Protein AF-A0AAN1C5S5-F1 (afdb_monomer_lite)

Sequence (75 aa):
MDHKLQLKELLLMHNLTQREAAALISSQSLRPCSVRAIKSWLTDVSNPSSRSCPDWVVPLLKIALETRDSTPESP

Foldseek 3Di:
DQVLVLVVVLCVVVVHDLCRLQVQLCVQVVDRRDSVNNVLCNDDPVDPSRDRDDPVSNVSSVVSVVVVVPDDPDD

Secondary structure (DSSP, 8-state):
--HHHHHHHHHHHTT--HHHHHHHHHHHHSS---HHHHHHHHS-TTSTT--PPPTTHHHHHHHHHHHHHT-----

Radius of gyration: 12.74 Å; chains: 1; bounding box: 27×19×43 Å

Structure (mmCIF, N/CA/C/O backbone):
data_AF-A0AAN1C5S5-F1
#
_entry.id   AF-A0AAN1C5S5-F1
#
loop_
_atom_site.group_PDB
_atom_site.id
_atom_site.type_symbol
_atom_site.label_atom_id
_atom_site.label_alt_id
_atom_site.label_comp_id
_atom_site.label_asym_id
_atom_site.label_entity_id
_atom_site.label_seq_id
_atom_site.pdbx_PDB_ins_code
_atom_site.Cartn_x
_atom_site.Cartn_y
_atom_site.Cartn_z
_atom_site.occupancy
_atom_site.B_iso_or_equiv
_atom_site.auth_seq_id
_atom_site.auth_comp_id
_atom_site.auth_asym_id
_atom_site.auth_atom_id
_atom_site.pdbx_PDB_model_num
ATOM 1 N N . MET A 1 1 ? 15.453 7.734 -5.872 1.00 56.81 1 MET A N 1
ATOM 2 C CA . MET A 1 1 ? 15.080 6.984 -4.655 1.00 56.81 1 MET A CA 1
ATOM 3 C C . MET A 1 1 ? 14.288 5.765 -5.079 1.00 56.81 1 MET A C 1
ATOM 5 O O . MET A 1 1 ? 13.487 5.887 -5.998 1.00 56.81 1 MET A O 1
ATOM 9 N N . ASP A 1 2 ? 14.544 4.604 -4.482 1.00 81.94 2 ASP A N 1
ATOM 10 C CA . ASP A 1 2 ? 13.824 3.377 -4.827 1.00 81.94 2 ASP A CA 1
ATOM 11 C C . ASP A 1 2 ? 12.568 3.240 -3.947 1.00 81.94 2 ASP A C 1
ATOM 13 O O . ASP A 1 2 ? 12.610 2.718 -2.831 1.00 81.94 2 ASP A O 1
ATOM 17 N N . HIS A 1 3 ? 11.434 3.741 -4.449 1.00 85.62 3 HIS A N 1
ATOM 18 C CA . HIS A 1 3 ? 10.141 3.668 -3.756 1.00 85.62 3 HIS A CA 1
ATOM 19 C C . HIS A 1 3 ? 9.657 2.227 -3.547 1.00 85.62 3 HIS A C 1
ATOM 21 O O . HIS A 1 3 ? 8.830 1.974 -2.671 1.00 85.62 3 HIS A O 1
ATOM 27 N N . LYS A 1 4 ? 10.159 1.261 -4.327 1.00 86.62 4 LYS A N 1
ATOM 28 C CA . LYS A 1 4 ? 9.848 -0.157 -4.130 1.00 86.62 4 LYS A CA 1
ATOM 29 C C . LYS A 1 4 ? 10.558 -0.691 -2.888 1.00 86.62 4 LYS A C 1
ATOM 31 O O . LYS A 1 4 ? 9.917 -1.391 -2.104 1.00 86.62 4 LYS A O 1
ATOM 3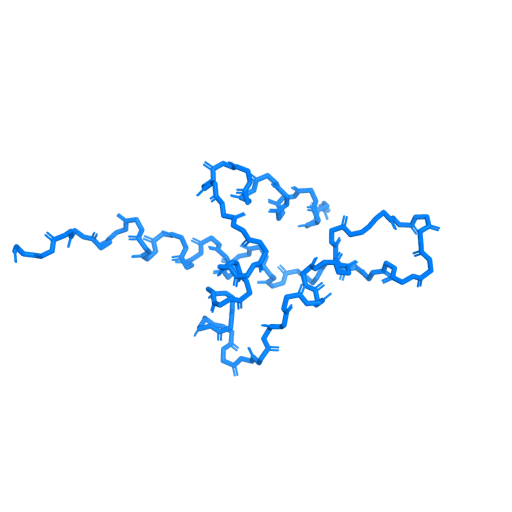6 N N . LEU A 1 5 ? 11.839 -0.363 -2.695 1.00 88.25 5 LEU A N 1
ATOM 37 C CA . LEU A 1 5 ? 12.566 -0.745 -1.477 1.00 88.25 5 LEU A CA 1
ATOM 38 C C . LEU A 1 5 ? 11.897 -0.152 -0.236 1.00 88.25 5 LEU A C 1
ATOM 40 O O . LEU A 1 5 ? 11.574 -0.895 0.685 1.00 88.25 5 LEU A O 1
ATOM 44 N N . GLN A 1 6 ? 11.567 1.140 -0.269 1.00 90.44 6 GLN A N 1
ATOM 45 C CA . GLN A 1 6 ? 10.882 1.804 0.845 1.00 90.44 6 GLN A CA 1
ATOM 46 C C . GLN A 1 6 ? 9.510 1.193 1.147 1.00 90.44 6 GLN A C 1
ATOM 48 O O . GLN A 1 6 ? 9.166 0.986 2.308 1.00 90.44 6 GLN A O 1
ATOM 53 N N . LEU A 1 7 ? 8.724 0.870 0.114 1.00 90.38 7 LEU A N 1
ATOM 54 C CA . LEU A 1 7 ? 7.451 0.177 0.296 1.00 90.38 7 LEU A CA 1
ATOM 55 C C . LEU A 1 7 ? 7.666 -1.180 0.975 1.00 90.38 7 LEU A C 1
ATOM 57 O O . LEU A 1 7 ? 6.969 -1.501 1.931 1.00 90.38 7 LEU A O 1
ATOM 61 N N . LYS A 1 8 ? 8.643 -1.969 0.514 1.00 90.88 8 LYS A N 1
ATOM 62 C CA . LYS A 1 8 ? 8.951 -3.285 1.088 1.00 90.88 8 LYS A CA 1
ATOM 63 C C . LYS A 1 8 ? 9.376 -3.183 2.556 1.00 90.88 8 LYS A C 1
ATOM 65 O O . LYS A 1 8 ? 8.920 -3.986 3.365 1.00 90.88 8 LYS A O 1
ATOM 70 N N . GLU A 1 9 ? 10.216 -2.211 2.891 1.00 92.25 9 GLU A N 1
ATOM 71 C CA . GLU A 1 9 ? 10.654 -1.950 4.265 1.00 92.25 9 GLU A CA 1
ATOM 72 C C . GLU A 1 9 ? 9.478 -1.578 5.167 1.00 92.25 9 GLU A C 1
ATOM 74 O O . GLU A 1 9 ? 9.318 -2.184 6.220 1.00 92.25 9 GLU A O 1
ATOM 79 N N . LEU A 1 10 ? 8.601 -0.664 4.737 1.00 91.62 10 LEU A N 1
ATOM 80 C CA . LEU A 1 10 ? 7.412 -0.279 5.507 1.00 91.62 10 LEU A CA 1
ATOM 81 C C . LEU A 1 10 ? 6.490 -1.471 5.786 1.00 91.62 10 LEU A C 1
ATOM 83 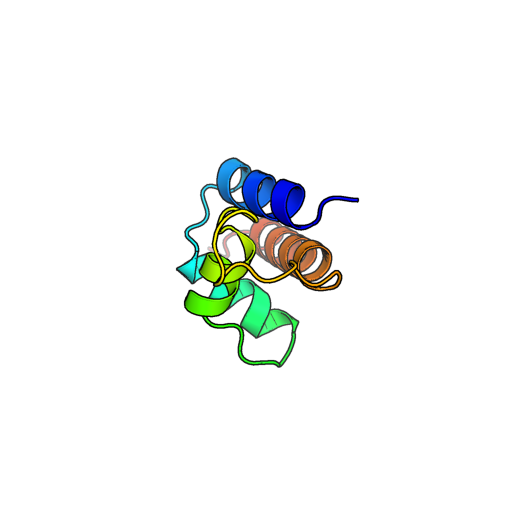O O . LEU A 1 10 ? 6.006 -1.620 6.908 1.00 91.62 10 LEU A O 1
ATOM 87 N N . LEU A 1 11 ? 6.278 -2.343 4.793 1.00 92.56 11 LEU A N 1
ATOM 88 C CA . LEU A 1 11 ? 5.479 -3.556 4.983 1.00 92.56 11 LEU A CA 1
ATOM 89 C C . LEU A 1 11 ? 6.093 -4.484 6.031 1.00 92.56 11 LEU A C 1
ATOM 91 O O . LEU A 1 11 ? 5.373 -5.014 6.870 1.00 92.56 11 LEU A O 1
ATOM 95 N N . LEU A 1 12 ? 7.413 -4.673 5.995 1.00 92.31 12 LEU A N 1
ATOM 96 C CA . LEU A 1 12 ? 8.112 -5.529 6.951 1.00 92.31 12 LEU A CA 1
ATOM 97 C C . LEU A 1 12 ? 8.118 -4.925 8.359 1.00 92.31 12 LEU A C 1
ATOM 99 O O . LEU A 1 12 ? 7.810 -5.630 9.315 1.00 92.31 12 LEU A O 1
ATOM 103 N N . MET A 1 13 ? 8.419 -3.631 8.488 1.00 92.12 13 MET A N 1
ATOM 104 C CA . MET A 1 13 ? 8.503 -2.944 9.782 1.00 92.12 13 MET A CA 1
ATOM 105 C C . MET A 1 13 ? 7.166 -2.926 10.525 1.00 92.12 13 MET A C 1
ATOM 107 O O . MET A 1 13 ? 7.137 -3.150 11.729 1.00 92.12 13 MET A O 1
ATOM 111 N N . HIS A 1 14 ? 6.058 -2.701 9.815 1.00 90.38 14 HIS A N 1
ATOM 112 C CA . HIS A 1 14 ? 4.719 -2.651 10.414 1.00 90.38 14 HIS A CA 1
ATOM 113 C C . HIS A 1 14 ? 3.965 -3.990 10.330 1.00 90.38 14 HIS A C 1
ATOM 115 O O . HIS A 1 14 ? 2.771 -4.037 10.634 1.00 90.38 14 HIS A O 1
ATOM 121 N N . ASN A 1 15 ? 4.647 -5.066 9.911 1.00 91.62 15 ASN A N 1
ATOM 122 C CA . ASN A 1 15 ? 4.087 -6.404 9.699 1.00 91.62 15 ASN A CA 1
ATOM 123 C C . ASN A 1 15 ? 2.787 -6.399 8.865 1.00 91.62 15 ASN A C 1
ATOM 125 O O . ASN A 1 15 ? 1.808 -7.065 9.198 1.00 91.62 15 ASN A O 1
ATOM 129 N N . LEU A 1 16 ? 2.768 -5.610 7.789 1.00 91.62 16 LEU A N 1
ATOM 130 C CA . LEU A 1 16 ? 1.610 -5.447 6.915 1.00 91.62 16 LEU A CA 1
ATOM 131 C C . LEU A 1 16 ? 1.639 -6.449 5.769 1.00 91.62 16 LEU A C 1
ATOM 133 O O . LEU A 1 16 ? 2.618 -6.596 5.031 1.00 91.62 16 LEU A O 1
ATOM 137 N N . THR A 1 17 ? 0.489 -7.052 5.521 1.00 92.38 17 THR A N 1
ATOM 138 C CA . THR A 1 17 ? 0.234 -7.804 4.302 1.00 92.38 17 THR A CA 1
ATOM 139 C C . THR A 1 17 ? 0.020 -6.866 3.110 1.00 92.38 17 THR A C 1
ATOM 141 O O . THR A 1 17 ? -0.412 -5.718 3.233 1.00 92.38 17 THR A O 1
ATOM 144 N N . GLN A 1 18 ? 0.232 -7.386 1.895 1.00 91.62 18 GLN A N 1
ATOM 145 C CA . GLN A 1 18 ? -0.068 -6.651 0.654 1.00 91.62 18 GLN A CA 1
ATOM 146 C C . GLN A 1 18 ? -1.541 -6.217 0.568 1.00 91.62 18 GLN A C 1
ATOM 148 O O . GLN A 1 18 ? -1.862 -5.235 -0.097 1.00 91.62 18 GLN A O 1
ATOM 153 N N . ARG A 1 19 ? -2.442 -6.963 1.219 1.00 92.69 19 ARG A N 1
ATOM 154 C CA . ARG A 1 19 ? -3.872 -6.653 1.272 1.00 92.69 19 ARG A CA 1
ATOM 155 C C . ARG A 1 19 ? -4.145 -5.440 2.150 1.00 92.69 19 ARG A C 1
ATOM 157 O O . ARG A 1 19 ? -4.854 -4.541 1.712 1.00 92.69 19 ARG A O 1
ATOM 164 N N . GLU A 1 20 ? -3.569 -5.410 3.346 1.00 91.69 20 GLU A N 1
ATOM 165 C CA . GLU A 1 20 ? -3.726 -4.292 4.282 1.00 91.69 20 GLU A CA 1
ATOM 166 C C . GLU A 1 20 ? -3.131 -3.015 3.709 1.00 91.69 20 GLU A C 1
ATOM 168 O O . GLU A 1 20 ? -3.790 -1.983 3.701 1.00 91.69 20 GLU A O 1
ATOM 173 N N . ALA A 1 21 ? -1.937 -3.093 3.123 1.00 91.81 21 ALA A N 1
ATOM 174 C CA . ALA A 1 21 ? -1.339 -1.940 2.467 1.00 91.81 21 ALA A CA 1
ATOM 175 C C . ALA A 1 21 ? -2.200 -1.412 1.313 1.00 91.81 21 ALA A C 1
ATOM 177 O O . ALA A 1 21 ? -2.378 -0.205 1.184 1.00 91.81 21 ALA A O 1
ATOM 178 N N . ALA A 1 22 ? -2.788 -2.296 0.500 1.00 92.44 22 ALA A N 1
ATOM 179 C CA . ALA A 1 22 ? -3.689 -1.884 -0.575 1.00 92.44 22 ALA A CA 1
ATOM 180 C C . ALA A 1 22 ? -4.943 -1.187 -0.030 1.00 92.44 22 ALA A C 1
ATOM 182 O O . ALA A 1 22 ? -5.380 -0.192 -0.607 1.00 92.44 22 ALA A O 1
ATOM 183 N N . ALA A 1 23 ? -5.488 -1.664 1.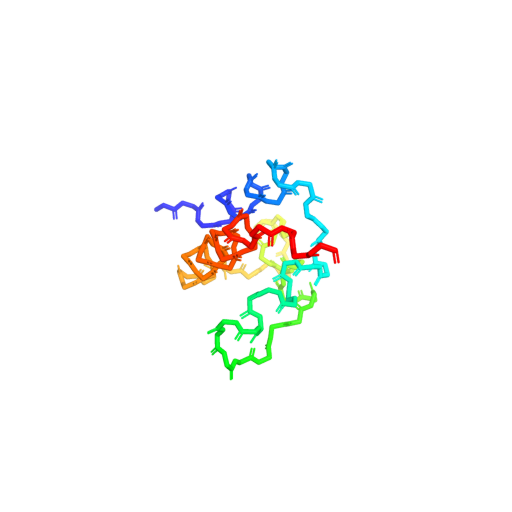091 1.00 91.00 23 ALA A N 1
ATOM 184 C CA . ALA A 1 23 ? -6.619 -1.031 1.763 1.00 91.00 23 ALA A CA 1
ATOM 185 C C . ALA A 1 23 ? -6.251 0.354 2.322 1.00 91.00 23 ALA A C 1
ATOM 187 O O . ALA A 1 23 ? -6.942 1.322 2.017 1.00 91.00 23 ALA A O 1
ATOM 188 N N . LEU A 1 24 ? -5.130 0.465 3.043 1.00 90.94 24 LEU A N 1
ATOM 189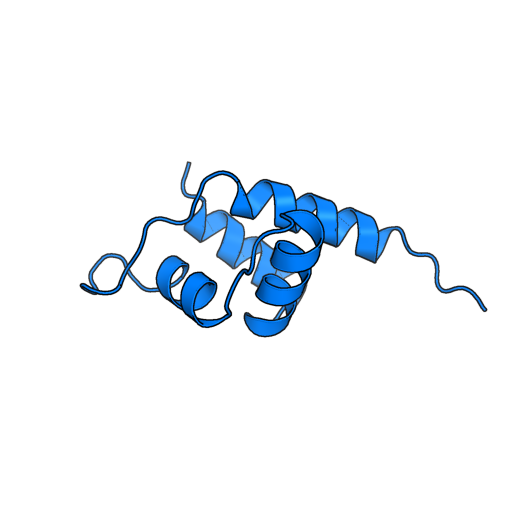 C CA . LEU A 1 24 ? -4.622 1.722 3.613 1.00 90.94 24 LEU A CA 1
ATOM 190 C C . LEU A 1 24 ? -4.319 2.768 2.533 1.00 90.94 24 LEU A C 1
ATOM 192 O O . LEU A 1 24 ? -4.659 3.941 2.653 1.00 90.94 24 LEU A O 1
ATOM 196 N N . ILE A 1 25 ? -3.700 2.346 1.433 1.00 90.62 25 ILE A N 1
ATOM 197 C CA . ILE A 1 25 ? -3.410 3.243 0.315 1.00 90.62 25 ILE A CA 1
ATOM 198 C C . ILE A 1 25 ? -4.706 3.645 -0.400 1.00 90.62 25 ILE A C 1
ATOM 200 O O . ILE A 1 25 ? -4.849 4.796 -0.809 1.00 90.62 25 ILE A O 1
ATOM 204 N N . SER A 1 26 ? -5.667 2.728 -0.552 1.00 90.38 26 SER A N 1
ATOM 205 C CA . SER A 1 26 ? -6.964 3.049 -1.164 1.00 90.38 26 SER A CA 1
ATOM 206 C C . SER A 1 26 ? -7.755 4.054 -0.335 1.00 90.38 26 SER A C 1
ATOM 208 O O . SER A 1 26 ? -8.349 4.966 -0.908 1.00 90.38 26 SER A O 1
ATOM 210 N N . SER A 1 27 ? -7.742 3.921 0.997 1.00 87.75 27 SER A N 1
ATOM 211 C CA . SER A 1 27 ? -8.456 4.842 1.882 1.00 87.75 27 SER A CA 1
ATOM 212 C C . SER A 1 27 ? -7.883 6.256 1.813 1.00 87.75 27 SER A C 1
ATOM 214 O O . SER A 1 27 ? -8.657 7.205 1.777 1.00 87.75 27 SER A O 1
ATOM 216 N N . GLN A 1 28 ? -6.556 6.403 1.707 1.00 87.94 28 GLN A N 1
ATOM 217 C CA . GLN A 1 28 ? -5.923 7.726 1.636 1.00 87.94 28 GLN A CA 1
ATOM 218 C C . GLN A 1 28 ? -5.880 8.336 0.230 1.00 87.94 28 GLN A C 1
ATOM 220 O O . GLN A 1 28 ? -5.959 9.551 0.082 1.00 87.94 28 GLN A O 1
ATOM 225 N N . SER A 1 29 ? -5.738 7.526 -0.822 1.00 83.38 29 SER A N 1
ATOM 226 C CA . SER A 1 29 ? -5.569 8.038 -2.194 1.00 83.38 29 SER A CA 1
ATOM 227 C C . SER A 1 29 ? -6.873 8.458 -2.872 1.00 83.38 29 SER A C 1
ATOM 229 O O . SER A 1 29 ? -6.819 9.028 -3.963 1.00 83.38 29 SER A O 1
ATOM 231 N N . LEU A 1 30 ? -8.038 8.123 -2.293 1.00 78.62 30 LEU A N 1
ATOM 232 C CA . LEU A 1 30 ? -9.357 8.220 -2.944 1.00 78.62 30 LEU A CA 1
ATOM 233 C C . LEU A 1 30 ? -9.401 7.520 -4.323 1.00 78.62 30 LEU A C 1
ATOM 235 O O . LEU A 1 30 ? -10.273 7.783 -5.155 1.00 78.62 30 LEU A O 1
ATOM 239 N N . ARG A 1 31 ? -8.445 6.623 -4.592 1.00 79.69 31 ARG A N 1
ATOM 240 C CA . ARG A 1 31 ? -8.306 5.845 -5.823 1.00 79.69 31 ARG A CA 1
ATOM 241 C C . ARG A 1 31 ? -8.263 4.361 -5.461 1.00 79.69 31 ARG A C 1
ATOM 243 O O . ARG A 1 31 ? -7.689 3.991 -4.439 1.00 79.69 31 ARG A O 1
ATOM 250 N N . PRO A 1 32 ? -8.825 3.478 -6.298 1.00 80.25 32 PRO A N 1
ATOM 251 C CA . PRO A 1 32 ? -8.750 2.049 -6.042 1.00 80.25 32 PRO A CA 1
ATOM 252 C C . PRO A 1 32 ? -7.299 1.563 -6.175 1.00 80.25 32 PRO A C 1
ATOM 254 O O . PRO A 1 32 ? -6.745 1.520 -7.276 1.00 80.25 32 PRO A O 1
ATOM 257 N N . CYS A 1 33 ? -6.684 1.160 -5.063 1.00 87.44 33 CYS A N 1
ATOM 258 C CA . CYS A 1 33 ? -5.409 0.454 -5.042 1.00 87.44 33 CYS A CA 1
ATOM 259 C C . CYS A 1 33 ? -5.675 -1.042 -4.848 1.00 87.44 33 CYS A C 1
ATOM 261 O O . CYS A 1 33 ? -6.212 -1.481 -3.833 1.00 87.44 33 CYS A O 1
ATOM 263 N N . SER A 1 34 ? -5.318 -1.850 -5.846 1.00 88.81 34 SER A N 1
ATOM 264 C CA . SER A 1 34 ? -5.512 -3.300 -5.775 1.00 88.81 34 SER A CA 1
ATOM 265 C C . SER A 1 34 ? -4.274 -4.004 -5.223 1.00 88.81 34 SER A C 1
ATOM 267 O O . SER A 1 34 ? -3.140 -3.609 -5.487 1.00 88.81 34 SER A O 1
ATOM 269 N N . VAL A 1 35 ? -4.478 -5.138 -4.548 1.00 91.19 35 VAL A N 1
ATOM 270 C CA . VAL A 1 35 ? -3.382 -6.012 -4.085 1.00 91.19 35 VAL A CA 1
ATOM 271 C C . VAL A 1 35 ? -2.467 -6.428 -5.243 1.00 91.19 35 VAL A C 1
ATOM 273 O O . VAL A 1 35 ? -1.251 -6.524 -5.090 1.00 91.19 35 VAL A O 1
ATOM 276 N N . ARG A 1 36 ? -3.039 -6.622 -6.440 1.00 89.06 36 ARG A N 1
ATOM 277 C CA . ARG A 1 36 ? -2.284 -6.936 -7.660 1.00 89.06 36 ARG A CA 1
ATOM 278 C C . ARG A 1 36 ? -1.349 -5.793 -8.066 1.00 89.06 36 ARG A C 1
ATOM 280 O O . ARG A 1 36 ? -0.247 -6.079 -8.525 1.00 89.06 36 ARG A O 1
ATOM 287 N N . ALA A 1 37 ? -1.757 -4.536 -7.878 1.00 89.25 37 ALA A N 1
ATOM 288 C CA . ALA A 1 37 ? -0.899 -3.382 -8.130 1.00 89.25 37 ALA A CA 1
ATOM 289 C C . ALA A 1 37 ? 0.309 -3.389 -7.182 1.00 89.25 37 ALA A C 1
ATOM 291 O O . ALA A 1 37 ? 1.443 -3.389 -7.659 1.00 89.25 37 ALA A O 1
ATOM 292 N N . ILE A 1 38 ? 0.084 -3.554 -5.873 1.00 89.88 38 ILE A N 1
ATOM 293 C CA . ILE A 1 38 ? 1.170 -3.673 -4.884 1.00 89.88 38 ILE A CA 1
ATOM 294 C C . ILE A 1 38 ? 2.113 -4.823 -5.226 1.00 89.88 38 ILE A C 1
ATOM 296 O O . ILE A 1 38 ? 3.330 -4.647 -5.260 1.00 89.88 38 ILE A O 1
ATOM 300 N N . LYS A 1 39 ? 1.563 -5.994 -5.556 1.00 89.94 39 LYS A N 1
ATOM 301 C CA . LYS A 1 39 ? 2.368 -7.140 -5.980 1.00 89.94 39 LYS A CA 1
ATOM 302 C C . LYS A 1 39 ? 3.215 -6.808 -7.212 1.00 89.94 39 LYS A C 1
ATOM 304 O O . LYS A 1 39 ? 4.389 -7.160 -7.230 1.00 89.94 39 LYS A O 1
ATOM 309 N N . SER A 1 40 ? 2.664 -6.111 -8.210 1.00 88.94 40 SER A N 1
ATOM 310 C CA . SER A 1 40 ? 3.410 -5.714 -9.4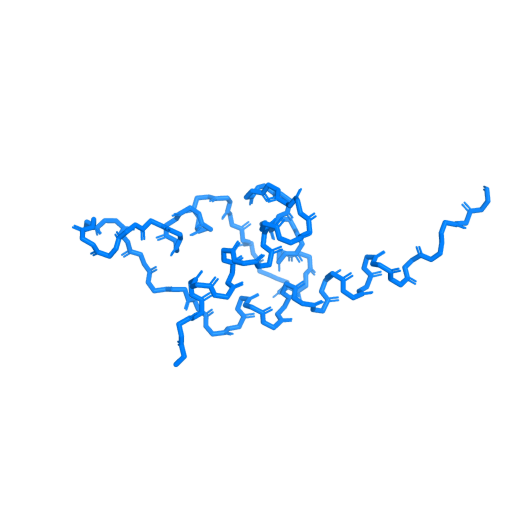15 1.00 88.94 40 SER A CA 1
ATOM 311 C C . SER A 1 40 ? 4.555 -4.739 -9.126 1.00 88.94 40 SER A C 1
ATOM 313 O O . SER A 1 40 ? 5.593 -4.834 -9.773 1.00 88.94 40 SER A O 1
ATOM 315 N N . TRP A 1 41 ? 4.405 -3.872 -8.118 1.00 89.44 41 TRP A N 1
ATOM 316 C CA . TRP A 1 41 ? 5.450 -2.939 -7.682 1.00 89.44 41 TRP A CA 1
ATOM 317 C C . TRP A 1 41 ? 6.558 -3.629 -6.889 1.00 89.44 41 TRP A C 1
ATOM 319 O O . TRP A 1 41 ? 7.727 -3.283 -7.015 1.00 89.44 41 TRP A O 1
ATOM 329 N N . LEU A 1 42 ? 6.205 -4.634 -6.085 1.00 86.06 42 LEU A N 1
ATOM 330 C CA . LEU A 1 42 ? 7.169 -5.424 -5.316 1.00 86.06 42 LEU A CA 1
ATOM 331 C C . LEU A 1 42 ? 7.879 -6.491 -6.163 1.00 86.06 42 LEU A C 1
ATOM 333 O O . LEU A 1 42 ? 8.937 -6.980 -5.766 1.00 86.06 42 LEU A O 1
ATOM 337 N N . THR A 1 43 ? 7.317 -6.851 -7.321 1.00 86.12 43 THR A N 1
ATOM 338 C CA . THR A 1 43 ? 7.885 -7.861 -8.225 1.00 86.12 43 THR A CA 1
ATOM 339 C C . THR A 1 43 ? 9.231 -7.394 -8.781 1.00 86.12 43 THR A C 1
ATOM 341 O O . THR A 1 43 ? 9.440 -6.208 -9.052 1.00 86.12 43 THR A O 1
ATOM 344 N N . ASP A 1 44 ? 10.176 -8.325 -8.917 1.00 74.56 44 ASP A N 1
ATOM 345 C CA . ASP A 1 44 ? 11.509 -8.056 -9.458 1.00 74.56 44 ASP A CA 1
ATOM 346 C C . ASP A 1 44 ? 11.446 -7.407 -10.848 1.00 74.56 44 ASP A C 1
ATOM 348 O O . ASP A 1 44 ? 10.602 -7.772 -11.660 1.00 74.56 44 ASP A O 1
ATOM 352 N N . VAL A 1 45 ? 12.332 -6.444 -11.103 1.00 67.69 45 VAL A N 1
ATOM 353 C CA . VAL A 1 45 ? 12.387 -5.639 -12.336 1.00 67.69 45 VAL A CA 1
ATOM 354 C C . VAL A 1 45 ? 12.772 -6.501 -13.543 1.00 67.69 45 VAL A C 1
ATOM 356 O O . VAL A 1 45 ? 12.419 -6.182 -14.671 1.00 67.69 45 VAL A O 1
ATOM 359 N N . SER A 1 46 ? 13.419 -7.645 -13.295 1.00 71.50 46 SER A N 1
ATOM 360 C CA . SER A 1 46 ? 13.696 -8.683 -14.297 1.00 71.50 46 SER A CA 1
ATOM 361 C C . SER A 1 46 ? 12.421 -9.334 -14.867 1.00 71.50 46 SER A C 1
ATOM 363 O O . SER A 1 46 ? 12.440 -9.964 -15.922 1.00 71.50 46 SER A O 1
ATOM 365 N N . ASN A 1 47 ? 11.278 -9.180 -14.191 1.00 72.44 47 ASN A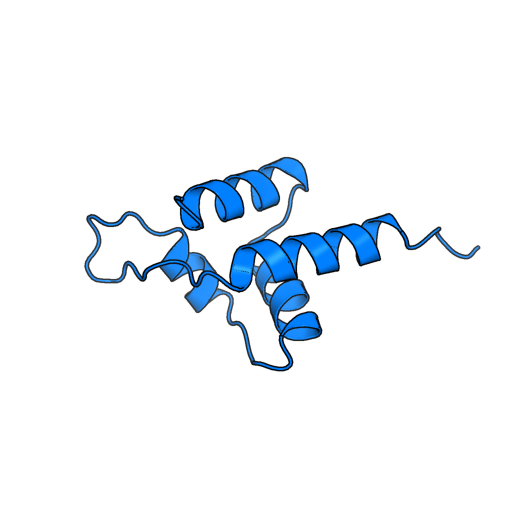 N 1
ATOM 366 C CA . ASN A 1 47 ? 10.018 -9.767 -14.623 1.00 72.44 47 ASN A CA 1
ATOM 367 C C . ASN A 1 47 ? 9.254 -8.796 -15.550 1.00 72.44 47 ASN A C 1
ATOM 369 O O . ASN A 1 47 ? 9.027 -7.652 -15.153 1.00 72.44 47 ASN A O 1
ATOM 373 N N . PRO A 1 48 ? 8.758 -9.223 -16.728 1.00 66.94 48 PRO A N 1
ATOM 374 C CA . PRO A 1 48 ? 8.027 -8.353 -17.663 1.00 66.94 48 PRO A CA 1
ATOM 375 C C . PRO A 1 48 ? 6.747 -7.732 -17.081 1.00 66.94 48 PRO A C 1
ATOM 377 O O . PRO A 1 48 ? 6.253 -6.727 -17.583 1.00 66.94 48 PRO A O 1
ATOM 380 N N . SER A 1 49 ? 6.194 -8.312 -16.013 1.00 61.81 49 SER A N 1
ATOM 381 C CA . SER A 1 49 ? 5.046 -7.756 -15.287 1.00 61.81 49 SER A CA 1
ATOM 382 C C . SER A 1 49 ? 5.416 -6.746 -14.191 1.00 61.81 49 SER A C 1
ATOM 384 O O . SER A 1 49 ? 4.519 -6.257 -13.499 1.00 61.81 49 SER A O 1
ATOM 386 N N . SER A 1 50 ? 6.707 -6.467 -13.988 1.00 73.75 50 SER A N 1
ATOM 387 C CA . SER A 1 50 ? 7.167 -5.470 -13.024 1.00 73.75 50 SER A CA 1
ATOM 388 C C . SER A 1 50 ? 6.720 -4.083 -13.455 1.00 73.75 50 SER A C 1
ATOM 390 O O . SER A 1 50 ? 6.838 -3.697 -14.619 1.00 73.75 50 SER A O 1
ATOM 392 N N . ARG A 1 51 ? 6.175 -3.328 -12.507 1.00 77.12 51 ARG A N 1
ATOM 393 C CA . ARG A 1 51 ? 5.803 -1.931 -12.716 1.00 77.12 51 ARG A CA 1
ATOM 394 C C . ARG A 1 51 ? 6.558 -1.072 -11.724 1.00 77.12 51 ARG A C 1
ATOM 396 O O . ARG A 1 51 ? 6.691 -1.451 -10.564 1.00 77.12 51 ARG A O 1
ATOM 403 N N . SER A 1 52 ? 6.990 0.106 -12.162 1.00 80.88 52 SER A N 1
ATOM 404 C CA . SER A 1 52 ? 7.572 1.098 -11.262 1.00 80.88 52 SER A CA 1
ATOM 405 C C . SER A 1 52 ? 6.593 1.423 -10.136 1.00 80.88 52 SER A C 1
ATOM 407 O O . SER A 1 52 ? 5.413 1.678 -10.392 1.00 80.88 52 SER A O 1
ATOM 409 N N . CYS A 1 53 ? 7.084 1.395 -8.896 1.00 84.50 53 CYS A N 1
ATOM 410 C CA . CYS A 1 53 ? 6.325 1.851 -7.738 1.00 84.50 53 CYS A CA 1
ATOM 411 C C . CYS A 1 53 ? 6.087 3.365 -7.883 1.00 84.50 53 CYS A C 1
ATOM 413 O O . CYS A 1 53 ? 7.069 4.109 -7.995 1.00 84.50 53 CYS A O 1
ATOM 415 N N . PRO A 1 54 ? 4.826 3.829 -7.925 1.00 87.44 54 PRO A N 1
ATOM 416 C CA . PRO A 1 54 ? 4.535 5.251 -8.000 1.00 87.44 54 PRO A CA 1
ATOM 417 C C . PRO A 1 54 ? 5.100 6.004 -6.792 1.00 87.44 54 PRO A C 1
ATOM 419 O O . PRO A 1 54 ? 5.128 5.498 -5.672 1.00 87.44 54 PRO A O 1
ATOM 422 N N . ASP A 1 55 ? 5.518 7.239 -7.027 1.00 88.06 55 ASP A N 1
ATOM 423 C CA . ASP A 1 55 ? 6.078 8.156 -6.032 1.00 88.06 55 ASP A CA 1
ATOM 424 C C . ASP A 1 55 ? 5.117 8.507 -4.895 1.00 88.06 55 ASP A C 1
ATOM 426 O O . ASP A 1 55 ? 5.538 8.644 -3.750 1.00 88.06 55 ASP A O 1
ATOM 430 N N . TRP A 1 56 ? 3.820 8.571 -5.176 1.00 87.94 56 TRP A N 1
ATOM 431 C CA . TRP A 1 56 ? 2.787 8.863 -4.184 1.00 87.94 56 TRP A CA 1
ATOM 432 C C . TRP A 1 56 ? 2.476 7.694 -3.230 1.00 87.94 56 TRP A C 1
ATOM 434 O O . TRP A 1 56 ? 1.857 7.904 -2.188 1.00 87.94 56 TRP A O 1
ATOM 444 N N . VAL A 1 57 ? 2.894 6.459 -3.532 1.00 91.12 57 VAL A N 1
ATOM 445 C CA . VAL A 1 57 ? 2.510 5.267 -2.745 1.00 91.12 57 VAL A CA 1
ATOM 446 C C . VAL A 1 57 ? 3.131 5.275 -1.351 1.00 91.12 57 VAL A C 1
ATOM 448 O O . VAL A 1 57 ? 2.436 5.076 -0.355 1.00 91.12 57 VAL A O 1
ATOM 451 N N . VAL A 1 58 ? 4.440 5.509 -1.277 1.00 90.94 58 VAL A N 1
ATOM 452 C CA . VAL A 1 58 ? 5.196 5.551 -0.019 1.00 90.94 58 VAL A CA 1
ATOM 453 C C . VAL A 1 58 ? 4.688 6.650 0.927 1.00 90.94 58 VAL A C 1
ATOM 455 O O . VAL A 1 58 ? 4.413 6.321 2.082 1.00 90.94 58 VAL A O 1
ATOM 458 N N . PRO A 1 59 ? 4.528 7.924 0.506 1.00 92.06 59 PRO A N 1
ATOM 459 C CA . PRO A 1 59 ? 4.032 8.968 1.399 1.00 92.06 59 PRO A CA 1
ATOM 460 C C . PRO A 1 59 ? 2.599 8.702 1.876 1.00 92.06 59 PRO A C 1
ATOM 462 O O . PRO A 1 59 ? 2.332 8.880 3.060 1.00 92.06 59 PRO A O 1
ATOM 465 N N . LEU A 1 60 ? 1.696 8.199 1.024 1.00 91.75 60 LEU A N 1
ATOM 466 C CA . LEU A 1 60 ? 0.339 7.857 1.469 1.00 91.75 60 LEU A CA 1
ATOM 467 C C . LEU A 1 60 ? 0.320 6.720 2.489 1.00 91.75 60 LEU A C 1
ATOM 469 O O . LEU A 1 60 ? -0.429 6.792 3.461 1.00 91.75 60 LEU A O 1
ATOM 473 N N . LEU A 1 61 ? 1.140 5.684 2.289 1.00 91.69 61 LEU A N 1
ATOM 474 C CA . LEU A 1 61 ? 1.231 4.585 3.245 1.00 91.69 61 LEU A CA 1
ATOM 475 C C . LEU A 1 61 ? 1.769 5.070 4.596 1.00 91.69 61 LEU A C 1
ATOM 477 O O . LEU A 1 61 ? 1.234 4.673 5.624 1.00 91.69 61 LEU A O 1
ATOM 481 N N . LYS A 1 62 ? 2.771 5.959 4.604 1.00 92.06 62 LYS A N 1
ATOM 482 C CA . LYS A 1 62 ? 3.281 6.573 5.841 1.00 92.06 62 LYS A CA 1
ATOM 483 C C . LYS A 1 62 ? 2.193 7.346 6.584 1.00 92.06 62 LYS A C 1
ATOM 485 O O . LYS A 1 62 ? 1.982 7.079 7.756 1.00 92.06 62 LYS A O 1
ATOM 490 N N . ILE A 1 63 ? 1.438 8.201 5.890 1.00 91.12 63 ILE A N 1
ATOM 491 C CA . ILE A 1 63 ? 0.323 8.955 6.491 1.00 91.12 63 ILE A CA 1
ATOM 492 C C . ILE A 1 63 ? -0.746 8.001 7.046 1.00 91.12 63 ILE A C 1
ATOM 494 O O . ILE A 1 63 ? -1.277 8.211 8.136 1.00 91.12 63 ILE A O 1
ATOM 498 N N . ALA A 1 64 ? -1.078 6.935 6.309 1.00 90.25 64 ALA A N 1
ATOM 499 C CA . ALA A 1 64 ? -2.031 5.926 6.768 1.00 90.25 64 ALA A CA 1
ATOM 500 C C . ALA A 1 64 ? -1.555 5.220 8.046 1.00 90.25 64 ALA A C 1
ATOM 502 O O . ALA A 1 64 ? -2.359 4.970 8.941 1.00 90.25 64 ALA A O 1
ATOM 503 N N . LEU A 1 65 ? -0.258 4.917 8.136 1.00 90.31 65 LEU A N 1
ATOM 504 C CA . LEU A 1 65 ? 0.347 4.282 9.304 1.00 90.31 65 LEU A CA 1
ATOM 505 C C . LEU A 1 65 ? 0.419 5.225 10.497 1.00 90.31 65 LEU A C 1
ATOM 507 O O . LEU A 1 65 ? 0.012 4.832 11.579 1.00 90.31 65 LEU A O 1
ATOM 511 N N . GLU A 1 66 ? 0.817 6.477 10.289 1.00 89.69 66 GLU A N 1
ATOM 512 C CA . GLU A 1 66 ? 0.780 7.511 11.325 1.00 89.69 66 GLU A CA 1
ATOM 513 C C . GLU A 1 66 ? -0.636 7.679 11.879 1.00 89.69 66 GLU A C 1
ATOM 515 O O . GLU A 1 66 ? -0.818 7.729 13.090 1.00 89.69 66 GLU A O 1
ATOM 520 N N . THR A 1 67 ? -1.655 7.688 11.013 1.00 86.19 67 THR A N 1
ATOM 521 C CA . THR A 1 67 ? -3.065 7.763 11.435 1.00 86.19 67 THR A CA 1
ATOM 522 C C . THR A 1 67 ? -3.484 6.518 12.224 1.00 86.19 67 THR A C 1
ATOM 524 O O . THR A 1 67 ? -4.179 6.632 13.233 1.00 86.19 67 THR A O 1
ATOM 527 N N . ARG A 1 68 ? -3.050 5.324 11.792 1.00 83.25 68 ARG A N 1
ATOM 528 C CA . ARG A 1 68 ? -3.331 4.054 12.477 1.00 83.25 68 ARG A CA 1
ATOM 529 C C . ARG A 1 68 ? -2.695 4.011 13.864 1.00 83.25 68 ARG A C 1
ATOM 531 O O . ARG A 1 68 ? -3.380 3.703 14.830 1.00 83.25 68 ARG A O 1
ATOM 538 N N . ASP A 1 69 ? -1.414 4.345 13.949 1.00 77.81 69 ASP A N 1
ATOM 539 C CA . ASP A 1 69 ? -0.634 4.309 15.186 1.00 77.81 69 ASP A CA 1
ATOM 540 C C . ASP A 1 69 ? -1.045 5.451 16.142 1.00 77.81 69 ASP A C 1
ATOM 542 O O . ASP A 1 69 ? -0.946 5.308 17.357 1.00 77.81 69 ASP A O 1
ATOM 546 N N . SER A 1 70 ? -1.581 6.558 15.608 1.00 71.50 70 SER A N 1
ATOM 547 C CA . SER A 1 70 ? -2.154 7.671 16.385 1.00 71.50 70 SER A CA 1
ATOM 548 C C . SER A 1 70 ? -3.609 7.455 16.800 1.00 71.50 70 SER A C 1
ATOM 550 O O . SER A 1 70 ? -4.207 8.376 17.351 1.00 71.50 70 SER A O 1
ATOM 552 N N . THR A 1 71 ? -4.209 6.289 16.536 1.00 56.78 71 THR A N 1
ATOM 553 C CA . THR A 1 71 ? -5.518 5.950 17.108 1.00 56.78 71 THR A CA 1
ATOM 554 C C . THR A 1 71 ? -5.274 5.359 18.501 1.00 56.78 71 THR A C 1
ATOM 556 O O . THR A 1 71 ? -4.939 4.177 18.587 1.00 56.78 71 THR A O 1
ATOM 559 N N . PRO A 1 72 ? -5.393 6.125 19.608 1.00 52.47 72 PRO A N 1
ATOM 560 C CA . PRO A 1 72 ? -5.473 5.508 20.920 1.00 52.47 72 PRO A CA 1
ATOM 561 C C . PRO A 1 72 ? -6.726 4.635 20.918 1.00 52.47 72 PRO A C 1
ATOM 563 O O . PRO A 1 72 ? -7.812 5.112 20.576 1.00 52.47 72 PRO A O 1
ATOM 566 N N . GLU A 1 73 ? -6.563 3.357 21.257 1.00 53.44 73 GLU A N 1
ATOM 567 C CA . GLU A 1 73 ? -7.677 2.481 21.599 1.00 53.44 73 GLU A CA 1
ATOM 568 C C . GLU A 1 73 ? -8.649 3.262 22.495 1.00 53.44 73 GLU A C 1
ATOM 570 O O . GLU A 1 73 ? -8.299 3.709 23.588 1.00 53.44 73 GLU A O 1
ATOM 575 N N . SER A 1 74 ? -9.844 3.526 21.968 1.00 38.66 74 SER A N 1
ATOM 576 C CA . SER A 1 74 ? -10.965 4.006 22.767 1.00 38.66 74 SER A CA 1
ATOM 577 C C . SER A 1 74 ? -11.633 2.789 23.425 1.00 38.66 74 SER A C 1
ATOM 579 O O . SER A 1 74 ? -11.619 1.714 22.823 1.00 38.66 74 SER A O 1
ATOM 581 N N . PRO A 1 75 ? -12.140 2.968 24.656 1.00 49.31 75 PRO A N 1
ATOM 582 C CA . PRO A 1 75 ? -12.128 1.994 25.756 1.00 49.31 75 PRO A CA 1
ATOM 583 C C . PRO A 1 75 ? -13.068 0.794 25.613 1.00 49.31 75 PRO A C 1
ATOM 585 O O . PRO A 1 75 ? -14.087 0.908 24.895 1.00 49.31 75 PRO A O 1
#

pLDDT: mean 83.6, std 11.88, range [38.66, 92.69]

Organism: Proteus mirabilis (NCBI:txid584)